Protein AF-A0AAD6GF97-F1 (afdb_monomer)

Mean predicted aligned error: 10.62 Å

Secondary structure (DSSP, 8-state):
--EEEE-TTSS-EEEE-SPPSEEEEE-SHHHHHHHSSS-EEEEE--TTT-EEEES-------TTTTTTTTTTT--------S--TTSPPPTT---PPS--

Nearest PDB structures (foldseek):
  8ajq-assembly2_C  TM=9.100E-01  e=1.125E-03  Pseudomonas aeruginosa PAO1
  1xa8-assembly1_A  TM=7.241E-01  e=1.896E-01  Paracoccus denitrificans

Structure (mmCIF, N/CA/C/O backbone):
data_AF-A0AAD6GF97-F1
#
_entry.id   AF-A0AAD6GF97-F1
#
loop_
_atom_site.group_PDB
_atom_site.id
_atom_site.type_symbol
_atom_site.label_atom_id
_atom_site.label_alt_id
_atom_site.label_comp_id
_atom_site.label_asym_id
_atom_site.label_entity_id
_atom_site.label_seq_id
_atom_site.pdbx_PDB_ins_code
_atom_site.Cartn_x
_atom_site.Cartn_y
_atom_site.Cartn_z
_atom_site.occupancy
_atom_site.B_iso_or_equiv
_atom_site.auth_seq_id
_atom_site.auth_comp_id
_atom_site.auth_asym_id
_atom_site.auth_atom_id
_atom_site.pdbx_PDB_model_num
ATOM 1 N N . MET A 1 1 ? 1.224 -4.785 18.673 1.00 76.19 1 MET A N 1
ATOM 2 C CA . MET A 1 1 ? 0.772 -3.367 18.771 1.00 76.19 1 MET A CA 1
ATOM 3 C C . MET A 1 1 ? -0.180 -3.093 17.612 1.00 76.19 1 MET A C 1
ATOM 5 O O . MET A 1 1 ? 0.068 -3.623 16.541 1.00 76.19 1 MET A O 1
ATOM 9 N N . THR A 1 2 ? -1.269 -2.332 17.782 1.00 89.62 2 THR A N 1
ATOM 10 C CA . THR A 1 2 ? -2.216 -2.095 16.669 1.00 89.62 2 THR A CA 1
ATOM 11 C C . THR A 1 2 ? -1.604 -1.180 15.611 1.00 89.62 2 THR A C 1
ATOM 13 O O . THR A 1 2 ? -1.207 -0.057 15.914 1.00 89.62 2 THR A O 1
ATOM 16 N N . LEU A 1 3 ? -1.544 -1.656 14.367 1.00 90.38 3 LEU A N 1
ATOM 17 C CA . LEU A 1 3 ? -1.157 -0.874 13.201 1.00 90.38 3 LEU A CA 1
ATOM 18 C C . LEU A 1 3 ? -2.295 0.064 12.807 1.00 90.38 3 LEU A C 1
ATOM 20 O O . LEU A 1 3 ? -3.455 -0.345 12.732 1.00 90.38 3 LEU A O 1
ATOM 24 N N . HIS A 1 4 ? -1.941 1.308 12.507 1.00 93.62 4 HIS A N 1
ATOM 25 C CA . HIS A 1 4 ? -2.837 2.329 11.981 1.00 93.62 4 HIS A CA 1
ATOM 26 C C . HIS A 1 4 ? -2.213 2.919 10.722 1.00 93.62 4 HIS A C 1
ATOM 28 O O . HIS A 1 4 ? -1.009 3.171 10.688 1.00 93.62 4 HIS A O 1
ATOM 34 N N . GLY A 1 5 ? -3.026 3.167 9.701 1.00 90.44 5 GLY A N 1
ATOM 35 C CA . GLY A 1 5 ? -2.550 3.804 8.484 1.00 90.44 5 GLY A CA 1
ATOM 36 C C . GLY A 1 5 ? -3.658 4.493 7.708 1.00 90.44 5 GLY A C 1
ATOM 37 O O . GLY A 1 5 ? -4.850 4.313 7.964 1.00 90.44 5 GLY A O 1
ATOM 38 N N . SER A 1 6 ? -3.250 5.314 6.752 1.00 89.88 6 SER A N 1
ATOM 39 C CA . SER A 1 6 ? -4.138 6.007 5.829 1.00 89.88 6 SER A CA 1
ATOM 40 C C . SER A 1 6 ? -3.423 6.272 4.512 1.00 89.88 6 SER A C 1
ATOM 42 O O . SER A 1 6 ? -2.193 6.315 4.449 1.00 89.88 6 SER A O 1
ATOM 44 N N . CYS A 1 7 ? -4.196 6.451 3.439 1.00 83.44 7 CYS A N 1
ATOM 45 C CA . CYS A 1 7 ? -3.633 7.000 2.211 1.00 83.44 7 CYS A CA 1
ATOM 46 C C . CYS A 1 7 ? -3.196 8.446 2.470 1.00 83.44 7 CYS A C 1
ATOM 48 O O . CYS A 1 7 ? -3.775 9.120 3.327 1.00 83.44 7 CYS A O 1
ATOM 50 N N . MET A 1 8 ? -2.234 8.953 1.691 1.00 75.69 8 MET A N 1
ATOM 51 C CA . MET A 1 8 ? -1.742 10.326 1.858 1.00 75.69 8 MET A CA 1
ATOM 52 C C . MET A 1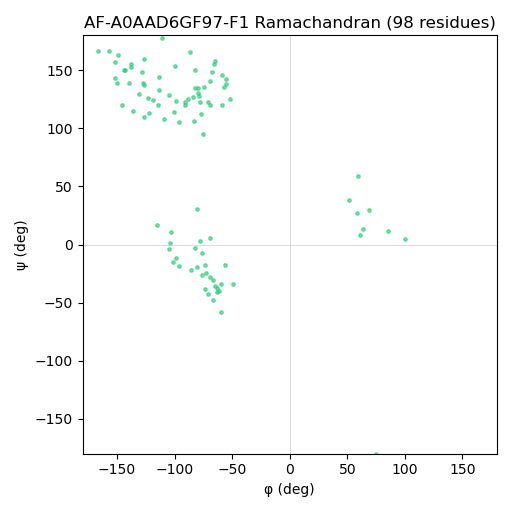 8 ? -2.889 11.338 1.933 1.00 75.69 8 MET A C 1
ATOM 54 O O . MET A 1 8 ? -2.756 12.313 2.659 1.00 75.69 8 MET A O 1
ATOM 58 N N . CYS A 1 9 ? -4.006 11.127 1.216 1.00 79.31 9 CYS A N 1
ATOM 59 C CA . CYS A 1 9 ? -5.150 12.057 1.193 1.00 79.31 9 CYS A CA 1
ATOM 60 C C . CYS A 1 9 ? -6.139 11.949 2.322 1.00 79.31 9 CYS A C 1
ATOM 62 O O . CYS A 1 9 ? -7.080 12.735 2.385 1.00 79.31 9 CYS A O 1
ATOM 64 N N . GLY A 1 10 ? -5.943 10.987 3.216 1.00 83.81 10 GLY A N 1
ATOM 65 C CA . GLY A 1 10 ? -6.851 10.747 4.323 1.00 83.81 10 GLY A CA 1
ATOM 66 C C . GLY A 1 10 ? -8.268 10.372 3.881 1.00 83.81 10 GLY A C 1
ATOM 67 O O . GLY A 1 10 ? -9.158 10.295 4.730 1.00 83.81 10 GLY A O 1
ATOM 68 N N . ALA A 1 11 ? -8.510 10.143 2.584 1.00 85.88 11 ALA A N 1
ATOM 69 C CA . ALA A 1 11 ? -9.786 9.656 2.072 1.00 85.88 11 ALA A CA 1
ATOM 70 C C . ALA A 1 11 ? -10.056 8.223 2.547 1.00 85.88 11 ALA A C 1
ATOM 72 O O . ALA A 1 11 ? -11.207 7.869 2.789 1.00 85.88 11 ALA A O 1
ATOM 73 N N . THR A 1 12 ? -8.990 7.442 2.744 1.00 88.75 12 THR A N 1
ATOM 74 C CA . THR A 1 12 ? -9.042 6.063 3.226 1.00 88.75 12 THR A CA 1
ATOM 75 C C . THR A 1 12 ? -8.145 5.885 4.447 1.00 88.75 12 THR A C 1
ATOM 77 O O . THR A 1 12 ? -7.018 6.383 4.459 1.00 88.75 12 THR A O 1
ATOM 80 N N . ALA A 1 13 ? -8.632 5.169 5.460 1.00 93.44 13 ALA A N 1
ATOM 81 C CA . ALA A 1 13 ? -7.879 4.804 6.660 1.00 93.44 13 ALA A CA 1
ATOM 82 C C . ALA A 1 13 ? -8.156 3.351 7.059 1.00 93.44 13 ALA A C 1
ATOM 84 O O . ALA A 1 13 ? -9.202 2.798 6.712 1.00 93.44 13 ALA A O 1
ATOM 85 N N . PHE A 1 14 ? -7.221 2.736 7.779 1.00 92.44 14 PHE A N 1
ATOM 86 C CA . PHE A 1 14 ? -7.300 1.338 8.182 1.00 92.44 14 PHE A CA 1
ATOM 87 C C . PHE A 1 14 ? -6.603 1.062 9.513 1.00 92.44 14 PHE A C 1
ATOM 89 O O . PHE A 1 14 ? -5.784 1.854 9.989 1.00 92.44 14 PHE A O 1
ATOM 96 N N . THR A 1 15 ? -6.926 -0.090 10.096 1.00 95.56 15 THR A N 1
ATOM 97 C CA . THR A 1 15 ? -6.268 -0.637 11.281 1.00 95.56 15 THR A CA 1
ATOM 98 C C . THR A 1 15 ? -6.034 -2.141 11.152 1.00 95.56 15 THR A C 1
ATOM 100 O O . THR A 1 15 ? -6.779 -2.840 10.464 1.00 95.56 15 THR A O 1
ATOM 103 N N . SER A 1 16 ? -5.006 -2.651 11.836 1.00 93.56 16 SER A N 1
ATOM 104 C CA . SE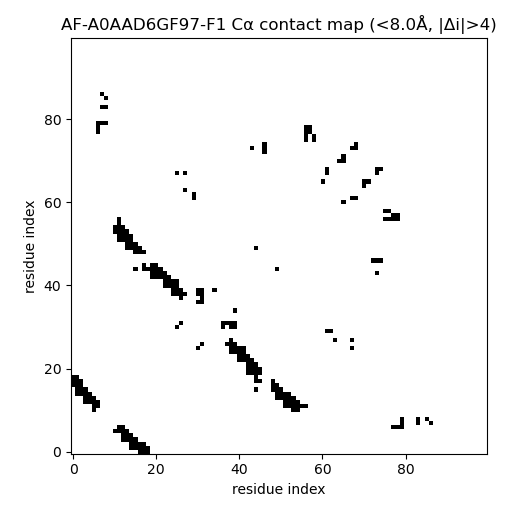R A 1 16 ? -4.828 -4.088 12.070 1.00 93.56 16 SER A CA 1
ATOM 105 C C . SER A 1 16 ? -4.199 -4.329 13.446 1.00 93.56 16 SE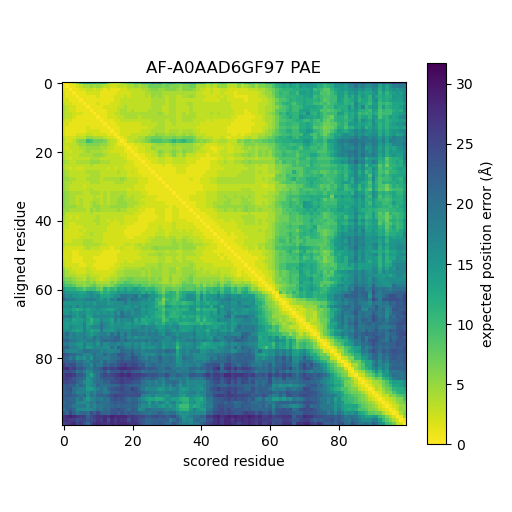R A C 1
ATOM 107 O O . SER A 1 16 ? -3.096 -3.844 13.687 1.00 93.56 16 SER A O 1
ATOM 109 N N . PRO A 1 17 ? -4.850 -5.056 14.371 1.00 92.88 17 PRO A N 1
ATOM 110 C CA . PRO A 1 17 ? -4.292 -5.359 15.691 1.00 92.88 17 PRO A CA 1
ATOM 111 C C . PRO A 1 17 ? -3.209 -6.451 15.659 1.00 92.88 17 PRO A C 1
ATOM 113 O O . PRO A 1 17 ? -2.596 -6.732 16.687 1.00 92.88 17 PRO A O 1
ATOM 116 N N . SER A 1 18 ? -3.004 -7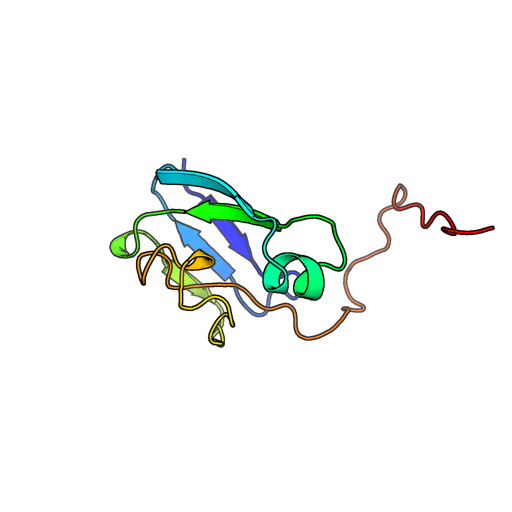.090 14.506 1.00 86.56 18 SER A N 1
ATOM 117 C CA . SER A 1 18 ? -2.081 -8.206 14.318 1.00 86.56 18 SER A CA 1
ATOM 118 C C . SER A 1 18 ? -0.640 -7.754 14.109 1.00 86.56 18 SER A C 1
ATOM 120 O O . SER A 1 18 ? -0.385 -6.748 13.444 1.00 86.56 18 SER A O 1
ATOM 122 N N . GLU A 1 19 ? 0.300 -8.589 14.538 1.00 87.69 19 GLU A N 1
ATOM 123 C CA . GLU A 1 19 ? 1.679 -8.494 14.064 1.00 87.69 19 GLU A CA 1
ATOM 124 C C . GLU A 1 19 ? 1.769 -8.859 12.565 1.00 87.69 19 GLU A C 1
ATOM 126 O O . GLU A 1 19 ? 0.973 -9.677 12.081 1.00 87.69 19 GLU A O 1
ATOM 131 N N . PRO A 1 20 ? 2.703 -8.257 11.806 1.00 87.75 20 PRO A N 1
ATOM 132 C CA . PRO A 1 20 ? 2.965 -8.636 10.422 1.00 87.75 20 PRO A CA 1
ATOM 133 C C . PRO A 1 20 ? 3.334 -10.115 10.262 1.00 87.75 20 PRO A C 1
ATOM 135 O O . PRO A 1 20 ? 4.183 -10.634 10.982 1.00 87.75 20 PRO A O 1
ATOM 138 N N . ILE A 1 21 ? 2.754 -10.772 9.258 1.00 87.00 21 ILE A N 1
ATOM 139 C CA . ILE A 1 21 ? 3.185 -12.095 8.778 1.00 87.00 21 ILE A CA 1
ATOM 140 C C . ILE A 1 21 ? 4.491 -11.956 7.986 1.00 87.00 21 ILE A C 1
ATOM 142 O O . ILE A 1 21 ? 5.367 -12.815 8.052 1.00 87.00 21 ILE A O 1
ATOM 146 N N . LEU A 1 22 ? 4.604 -10.876 7.209 1.00 83.12 22 LEU A N 1
ATOM 147 C CA . LEU A 1 22 ? 5.743 -10.597 6.346 1.00 83.12 22 LEU A CA 1
ATOM 148 C C . LEU A 1 22 ? 5.931 -9.089 6.214 1.00 83.12 22 LEU A C 1
ATOM 150 O O . LEU A 1 22 ? 4.968 -8.357 5.993 1.00 83.12 22 LEU A O 1
ATOM 154 N N . THR A 1 23 ? 7.185 -8.656 6.254 1.00 87.38 23 THR A N 1
ATOM 155 C CA . THR A 1 23 ? 7.601 -7.340 5.772 1.00 87.38 23 THR A CA 1
ATOM 156 C C . THR A 1 23 ? 8.594 -7.567 4.646 1.00 87.38 23 THR A C 1
ATOM 158 O O . THR A 1 23 ? 9.580 -8.280 4.835 1.00 87.38 23 THR A O 1
ATOM 161 N N . ALA A 1 24 ? 8.327 -7.014 3.467 1.00 83.75 24 ALA A N 1
ATOM 162 C CA . ALA A 1 24 ? 9.121 -7.285 2.274 1.00 83.75 24 ALA A CA 1
ATOM 163 C C . ALA A 1 24 ? 9.259 -6.048 1.388 1.00 83.75 24 ALA A C 1
ATOM 165 O O . ALA A 1 24 ? 8.358 -5.212 1.316 1.00 83.75 24 ALA A O 1
ATOM 166 N N . LEU A 1 25 ? 10.384 -5.973 0.677 1.00 88.62 25 LEU A N 1
ATOM 167 C CA . LEU A 1 25 ? 10.557 -5.039 -0.428 1.00 88.62 25 LEU A CA 1
ATOM 168 C C . LEU A 1 25 ? 10.129 -5.727 -1.725 1.00 88.62 25 LEU A C 1
ATOM 170 O O . LEU A 1 25 ? 10.666 -6.781 -2.066 1.00 88.62 25 LEU A O 1
ATOM 174 N N . CYS A 1 26 ? 9.165 -5.149 -2.443 1.00 80.44 26 CYS A N 1
ATOM 175 C CA . CYS A 1 26 ? 8.722 -5.686 -3.728 1.00 80.44 26 CYS A CA 1
ATOM 176 C C . CYS A 1 26 ? 9.385 -4.937 -4.883 1.00 80.44 26 CYS A C 1
ATOM 178 O O . CYS A 1 26 ? 9.240 -3.722 -5.010 1.00 80.44 26 CYS A O 1
ATOM 180 N N . HIS A 1 27 ? 10.075 -5.681 -5.745 1.00 85.31 27 HIS A N 1
ATOM 181 C CA . HIS A 1 27 ? 10.800 -5.153 -6.900 1.00 85.31 27 HIS A CA 1
ATOM 182 C C . HIS A 1 27 ? 10.076 -5.385 -8.231 1.00 85.31 27 HIS A C 1
ATOM 184 O O . HIS A 1 27 ? 10.684 -5.191 -9.283 1.00 85.31 27 HIS A O 1
ATOM 190 N N . CYS A 1 28 ? 8.813 -5.824 -8.227 1.00 78.62 28 CYS A N 1
ATOM 191 C CA . CYS A 1 28 ? 8.100 -6.066 -9.478 1.00 78.62 28 CYS A CA 1
ATOM 192 C C . CYS A 1 28 ? 7.892 -4.760 -10.264 1.00 78.62 28 CYS A C 1
ATOM 194 O O . CYS A 1 28 ? 7.919 -3.655 -9.712 1.00 78.62 28 CYS A O 1
ATOM 196 N N . VAL A 1 29 ? 7.683 -4.891 -11.575 1.00 76.75 29 VAL A N 1
ATOM 197 C CA . VAL A 1 29 ? 7.523 -3.744 -12.481 1.00 76.75 29 VAL A CA 1
ATOM 198 C C . VAL A 1 29 ? 6.337 -2.868 -12.076 1.00 76.75 29 VAL A C 1
ATOM 200 O O . VAL A 1 29 ? 6.417 -1.650 -12.212 1.00 76.75 29 VAL A O 1
ATOM 203 N N . ASP A 1 30 ? 5.268 -3.451 -11.538 1.00 77.75 30 ASP A N 1
ATOM 204 C CA . ASP A 1 30 ? 4.088 -2.697 -11.114 1.00 77.75 30 ASP A CA 1
ATOM 205 C C . ASP A 1 30 ? 4.367 -1.863 -9.857 1.00 77.75 30 ASP A C 1
ATOM 207 O O . ASP A 1 30 ? 4.055 -0.672 -9.835 1.00 77.75 30 ASP A O 1
ATOM 211 N N . CYS A 1 31 ? 5.069 -2.416 -8.862 1.00 78.69 31 CYS A N 1
ATOM 212 C CA . CYS A 1 31 ? 5.512 -1.668 -7.679 1.00 78.69 31 CYS A CA 1
ATOM 213 C C . CYS A 1 31 ? 6.496 -0.538 -8.034 1.00 78.69 31 CYS A C 1
ATOM 215 O O . CYS A 1 31 ? 6.429 0.555 -7.459 1.00 78.69 31 CYS A O 1
ATOM 217 N N . GLN A 1 32 ? 7.383 -0.766 -9.009 1.00 81.12 32 GLN A N 1
ATOM 218 C CA . GLN A 1 32 ? 8.279 0.273 -9.525 1.00 81.12 32 GLN A CA 1
ATOM 219 C C . GLN A 1 32 ? 7.507 1.374 -10.264 1.00 81.12 32 GLN A C 1
ATOM 221 O O . GLN A 1 32 ? 7.708 2.557 -9.993 1.00 81.12 32 GLN A O 1
ATOM 226 N N . LYS A 1 33 ? 6.585 1.004 -11.165 1.00 78.94 33 LYS A N 1
ATOM 227 C CA . LYS A 1 33 ? 5.734 1.953 -11.904 1.00 78.94 33 LYS A CA 1
ATOM 228 C C . LYS A 1 33 ? 4.856 2.779 -10.977 1.00 78.94 33 LYS A C 1
ATOM 230 O O . LYS A 1 33 ? 4.703 3.973 -11.208 1.00 78.94 33 LYS A O 1
ATOM 235 N N . TRP A 1 34 ? 4.299 2.160 -9.939 1.00 75.25 34 TRP A N 1
ATOM 236 C CA . TRP A 1 34 ? 3.487 2.852 -8.948 1.00 75.25 34 TRP A CA 1
ATOM 237 C C . TRP A 1 34 ? 4.307 3.940 -8.264 1.00 75.25 34 TRP A C 1
ATOM 239 O O . TRP A 1 34 ? 3.937 5.113 -8.268 1.00 75.25 34 TRP A O 1
ATOM 249 N N . THR A 1 35 ? 5.415 3.557 -7.640 1.00 82.06 35 THR A N 1
ATOM 250 C CA . THR A 1 35 ? 6.165 4.468 -6.768 1.00 82.06 35 THR A CA 1
ATOM 251 C C . THR A 1 35 ? 7.083 5.420 -7.526 1.00 82.06 35 THR A C 1
ATOM 253 O O . THR A 1 35 ? 7.523 6.417 -6.955 1.00 82.06 35 THR A O 1
ATOM 256 N N . GLY A 1 36 ? 7.429 5.103 -8.777 1.00 82.56 36 GLY A N 1
ATOM 257 C CA . GLY A 1 36 ? 8.564 5.711 -9.471 1.00 82.56 36 GLY A CA 1
ATOM 258 C C . GLY A 1 36 ? 9.915 5.395 -8.808 1.00 82.56 36 GLY A C 1
ATOM 259 O O . GLY A 1 36 ? 10.910 6.054 -9.107 1.00 82.56 36 GLY A O 1
ATOM 260 N N . SER A 1 37 ? 9.949 4.425 -7.886 1.00 88.12 37 SER A N 1
ATOM 261 C CA . SER A 1 37 ? 11.120 4.004 -7.112 1.00 88.12 37 SER A CA 1
ATOM 262 C C . SER A 1 37 ? 11.590 2.607 -7.535 1.00 88.12 37 SER A C 1
ATOM 264 O O . SER A 1 37 ? 10.990 1.956 -8.385 1.00 88.12 37 SER A O 1
ATOM 266 N N . ALA A 1 38 ? 12.677 2.127 -6.927 1.00 88.00 38 ALA A N 1
ATOM 267 C CA . ALA A 1 38 ? 13.212 0.787 -7.166 1.00 88.00 38 ALA A CA 1
ATOM 268 C C . ALA A 1 38 ? 12.370 -0.340 -6.529 1.00 88.00 38 ALA A C 1
ATOM 270 O O . ALA A 1 38 ? 12.546 -1.505 -6.892 1.00 88.00 38 ALA A O 1
ATOM 271 N N . PHE A 1 39 ? 11.507 -0.012 -5.559 1.00 84.38 39 PHE A N 1
ATOM 272 C CA . PHE A 1 39 ? 10.642 -0.958 -4.848 1.00 84.38 39 PHE A CA 1
ATOM 273 C C . PHE A 1 39 ? 9.538 -0.256 -4.042 1.00 84.38 39 PHE A C 1
ATOM 275 O O . PHE A 1 39 ? 9.633 0.940 -3.752 1.00 84.38 39 PHE A O 1
ATOM 282 N N . THR A 1 40 ? 8.540 -1.026 -3.598 1.00 83.19 40 THR A N 1
ATOM 283 C CA . THR A 1 40 ? 7.655 -0.668 -2.471 1.00 83.19 40 THR A CA 1
ATOM 284 C C . THR A 1 40 ? 8.100 -1.375 -1.188 1.00 83.19 40 THR A C 1
ATOM 286 O O . THR A 1 40 ? 8.709 -2.442 -1.247 1.00 83.19 40 THR A O 1
ATOM 289 N N . SER A 1 41 ? 7.794 -0.792 -0.025 1.00 88.56 41 SER A N 1
ATOM 290 C CA . SER A 1 41 ? 7.914 -1.464 1.276 1.00 88.56 41 SER A CA 1
ATOM 291 C C . SER A 1 41 ? 6.530 -1.928 1.716 1.00 88.56 41 SER A C 1
ATOM 293 O O . SER A 1 41 ? 5.649 -1.100 1.949 1.00 88.56 41 SER A O 1
ATOM 295 N N . ASN A 1 42 ? 6.339 -3.242 1.792 1.00 85.25 42 ASN A N 1
ATOM 296 C CA . ASN A 1 42 ? 5.042 -3.866 2.015 1.00 85.25 42 ASN A CA 1
ATOM 297 C C . ASN A 1 42 ? 5.011 -4.576 3.370 1.00 85.25 42 ASN A C 1
ATOM 299 O O . ASN A 1 42 ? 5.991 -5.195 3.788 1.00 85.25 42 ASN A O 1
ATOM 303 N N . VAL A 1 43 ? 3.849 -4.531 4.018 1.00 86.94 43 VAL A N 1
ATOM 304 C CA . VAL A 1 43 ? 3.545 -5.259 5.252 1.00 86.94 43 VAL A CA 1
ATOM 305 C C . VAL A 1 43 ? 2.319 -6.124 4.994 1.00 86.94 43 VAL A C 1
ATOM 307 O O . VAL A 1 43 ? 1.282 -5.622 4.566 1.00 86.94 43 VAL A O 1
ATOM 310 N N . VAL A 1 44 ? 2.432 -7.420 5.263 1.00 85.00 44 VAL A N 1
ATOM 311 C CA . VAL A 1 44 ? 1.352 -8.396 5.111 1.00 85.00 44 VAL A CA 1
ATOM 312 C C . VAL A 1 44 ? 0.820 -8.754 6.490 1.00 85.00 44 VAL A C 1
ATOM 314 O O . VAL A 1 44 ? 1.586 -9.122 7.377 1.00 85.00 44 VAL A O 1
ATOM 317 N N . VAL A 1 45 ? -0.496 -8.675 6.662 1.00 86.62 45 VAL A N 1
ATOM 318 C CA . VAL A 1 45 ? -1.216 -9.039 7.891 1.00 86.62 45 VAL A CA 1
ATOM 319 C C . VAL A 1 45 ? -2.330 -10.039 7.569 1.00 86.62 45 VAL A C 1
ATOM 321 O O . VAL A 1 45 ? -2.753 -10.105 6.412 1.00 86.62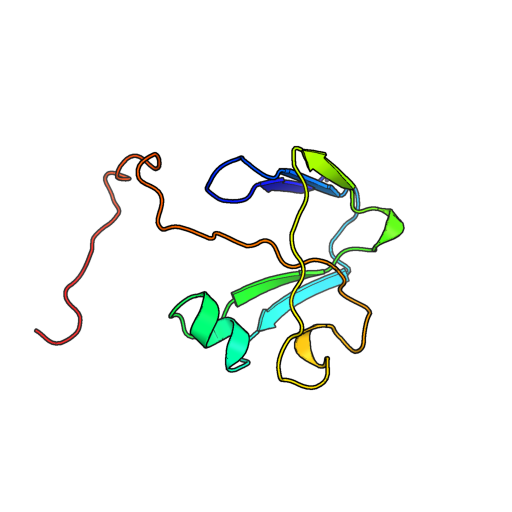 45 VAL A O 1
ATOM 324 N N . PRO A 1 46 ? -2.833 -10.808 8.552 1.00 88.19 46 PRO A N 1
ATOM 325 C CA . PRO A 1 46 ? -4.007 -11.648 8.350 1.00 88.19 46 PRO A CA 1
ATOM 326 C C . PRO A 1 46 ? -5.210 -10.838 7.845 1.00 88.19 46 PRO A C 1
ATOM 328 O O . PRO A 1 46 ? -5.481 -9.716 8.284 1.00 88.19 46 PRO A O 1
ATOM 331 N N . ARG A 1 47 ? -5.946 -11.402 6.884 1.00 86.19 47 ARG A N 1
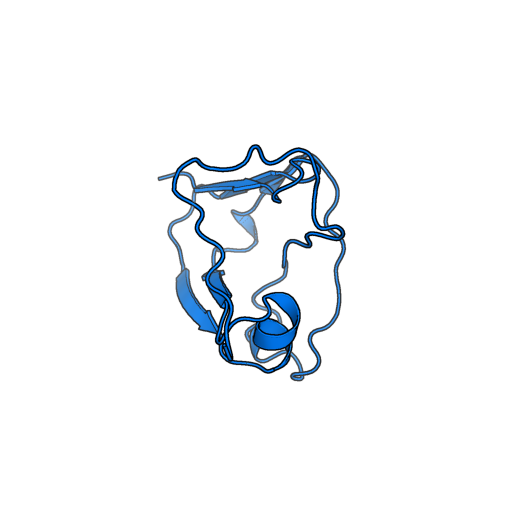ATOM 332 C CA . ARG A 1 47 ? -7.038 -10.690 6.207 1.00 86.19 47 ARG A CA 1
ATOM 333 C C . ARG A 1 47 ? -8.202 -10.349 7.139 1.00 86.19 47 ARG A C 1
ATOM 335 O O . ARG A 1 47 ? -8.835 -9.304 6.976 1.00 86.19 47 ARG A O 1
ATOM 342 N N . ASP A 1 48 ? -8.481 -11.240 8.077 1.00 90.44 48 ASP A N 1
ATOM 343 C CA . ASP A 1 48 ? -9.545 -11.169 9.078 1.00 90.44 48 ASP A CA 1
ATOM 344 C C . ASP A 1 48 ? -9.260 -10.146 10.187 1.00 90.44 48 ASP A C 1
ATOM 346 O O . ASP A 1 48 ? -10.191 -9.606 10.790 1.00 90.44 48 ASP A O 1
ATOM 350 N N . THR A 1 49 ? -7.988 -9.823 10.428 1.00 89.62 49 THR A N 1
ATOM 351 C CA . THR A 1 49 ? -7.595 -8.802 11.407 1.00 89.62 49 THR A CA 1
ATOM 352 C C . THR A 1 49 ? -7.605 -7.393 10.819 1.00 89.62 49 THR A C 1
ATOM 354 O O . THR A 1 49 ? -7.726 -6.414 11.557 1.00 89.62 49 THR A O 1
ATOM 357 N N . PHE A 1 50 ? -7.517 -7.272 9.496 1.00 92.00 50 PHE A N 1
ATOM 358 C CA . PHE A 1 50 ? -7.471 -5.992 8.808 1.00 92.00 50 PHE A CA 1
ATOM 359 C C . PHE A 1 50 ? -8.853 -5.347 8.649 1.00 92.00 50 PHE A C 1
ATOM 361 O O . PHE A 1 50 ? -9.794 -5.954 8.128 1.00 92.00 50 PHE A O 1
ATOM 368 N N . LYS A 1 51 ? -8.965 -4.064 9.012 1.00 93.88 51 LYS A N 1
ATOM 369 C CA . LYS A 1 51 ? -10.201 -3.285 8.877 1.00 93.88 51 LYS A CA 1
ATOM 370 C C . LYS A 1 51 ? -9.952 -1.942 8.211 1.00 93.88 51 LYS A C 1
ATOM 372 O O . LYS A 1 51 ? -9.121 -1.163 8.665 1.00 93.88 51 LYS A O 1
ATOM 377 N N . VAL A 1 52 ? -10.747 -1.629 7.191 1.00 94.38 52 VAL A N 1
ATOM 378 C CA . VAL A 1 52 ? -10.875 -0.260 6.676 1.00 94.38 52 VAL A CA 1
ATOM 379 C C . VAL A 1 52 ? -11.782 0.516 7.630 1.00 94.38 52 VAL A C 1
ATOM 381 O O . VAL A 1 52 ? -12.911 0.106 7.884 1.00 94.38 52 VAL A O 1
ATOM 384 N N . THR A 1 53 ? -11.285 1.617 8.184 1.00 96.31 53 THR A N 1
ATOM 385 C CA . THR A 1 53 ? -12.001 2.451 9.164 1.00 96.31 53 THR A CA 1
ATOM 386 C C . THR A 1 53 ? -12.593 3.719 8.556 1.00 96.31 53 THR A C 1
ATOM 388 O O . THR A 1 53 ? -13.450 4.349 9.172 1.00 96.31 53 THR A O 1
ATOM 391 N N . LYS A 1 54 ? -12.163 4.099 7.347 1.00 95.25 54 LYS A N 1
ATOM 392 C CA . LYS A 1 54 ? -12.695 5.234 6.583 1.00 95.25 54 LYS A CA 1
ATOM 393 C C . LYS A 1 54 ? -12.514 4.987 5.088 1.00 95.25 54 LYS A C 1
ATOM 395 O O . LYS A 1 54 ? -11.462 4.494 4.692 1.00 95.25 54 LYS A O 1
ATOM 400 N N . GLY A 1 55 ? -13.485 5.420 4.284 1.00 92.75 55 GLY A N 1
ATOM 401 C CA . GLY A 1 55 ? -13.422 5.373 2.822 1.00 92.75 55 GLY A CA 1
ATOM 402 C C . GLY A 1 55 ? -13.626 3.975 2.239 1.00 92.75 55 GLY A C 1
ATOM 403 O O . GLY A 1 55 ? -13.816 3.003 2.966 1.00 92.75 55 GLY A O 1
ATOM 404 N N . THR A 1 56 ? -13.573 3.891 0.911 1.00 88.25 56 THR A N 1
ATOM 405 C CA . THR A 1 56 ? -13.690 2.635 0.161 1.00 88.25 56 THR A CA 1
ATOM 406 C C . THR A 1 56 ? -12.485 2.517 -0.770 1.00 88.25 56 THR A C 1
ATOM 408 O O . THR A 1 56 ? -12.399 3.291 -1.730 1.00 88.25 56 THR A O 1
ATOM 411 N N . PRO A 1 57 ? -11.545 1.590 -0.504 1.00 82.75 57 PRO A N 1
ATOM 412 C CA . PRO A 1 57 ? -10.447 1.315 -1.416 1.00 82.75 57 PRO A CA 1
ATOM 413 C C . PRO A 1 57 ? -10.983 0.886 -2.780 1.00 82.75 57 PRO A C 1
ATOM 415 O O . PRO A 1 57 ? -12.011 0.214 -2.882 1.00 82.75 57 PRO A O 1
ATOM 418 N N . LYS A 1 58 ? -10.268 1.270 -3.833 1.00 76.94 58 LYS A N 1
ATOM 419 C CA . LYS A 1 58 ? -10.423 0.631 -5.141 1.00 76.94 58 LYS A CA 1
ATOM 420 C C . LYS A 1 58 ? -9.509 -0.585 -5.195 1.00 76.94 58 LYS A C 1
ATOM 422 O O . LYS A 1 58 ? -8.638 -0.713 -4.348 1.00 76.94 58 LYS A O 1
ATOM 427 N N . PHE A 1 59 ? -9.719 -1.449 -6.173 1.00 70.19 59 PHE A N 1
ATOM 428 C CA . PHE A 1 59 ? -8.885 -2.617 -6.426 1.00 70.19 59 PHE A CA 1
ATOM 429 C C . PHE A 1 59 ? -8.485 -2.591 -7.899 1.00 70.19 59 PHE A C 1
ATOM 431 O O . PHE A 1 59 ? -9.231 -2.072 -8.735 1.00 70.19 59 PHE A O 1
ATOM 438 N N . PHE A 1 60 ? -7.305 -3.109 -8.198 1.00 64.44 60 PHE A N 1
ATOM 439 C CA . PHE A 1 60 ? -6.798 -3.321 -9.547 1.00 64.44 60 PHE A CA 1
ATOM 440 C C . PHE A 1 60 ? -6.006 -4.621 -9.537 1.00 64.44 60 PHE A C 1
ATOM 442 O O . PHE A 1 60 ? -5.440 -4.992 -8.508 1.00 64.44 60 PHE A O 1
ATOM 449 N N . ASP A 1 61 ? -5.985 -5.297 -10.675 1.00 60.34 61 ASP A N 1
ATOM 450 C CA . ASP A 1 61 ? -5.193 -6.505 -10.827 1.00 60.34 61 ASP A CA 1
ATOM 451 C C . ASP A 1 61 ? -3.743 -6.128 -11.137 1.00 60.34 61 ASP A C 1
ATOM 453 O O . ASP A 1 61 ? -3.471 -5.262 -11.976 1.00 60.34 61 ASP A O 1
ATOM 457 N N . ILE A 1 62 ? -2.812 -6.792 -10.456 1.00 59.00 62 ILE A N 1
ATOM 458 C CA . ILE A 1 62 ? -1.378 -6.676 -10.718 1.00 59.00 62 ILE A CA 1
ATOM 459 C C . ILE A 1 62 ? -1.061 -7.553 -11.932 1.00 59.00 62 ILE A C 1
ATOM 461 O O . ILE A 1 62 ? -1.515 -8.697 -12.029 1.00 59.00 62 ILE A O 1
ATOM 465 N N . ALA A 1 63 ? -0.280 -7.031 -12.876 1.00 56.53 63 ALA A N 1
ATOM 466 C CA . ALA A 1 63 ? 0.031 -7.688 -14.143 1.00 56.53 63 ALA A CA 1
ATOM 467 C C . ALA A 1 63 ? 1.153 -8.738 -14.003 1.00 56.53 63 ALA A C 1
ATOM 469 O O . ALA A 1 63 ? 1.914 -8.977 -14.941 1.00 56.53 63 ALA A O 1
ATOM 470 N N . ASP A 1 64 ? 1.264 -9.369 -12.833 1.00 56.81 64 ASP A N 1
ATOM 471 C CA . ASP A 1 64 ? 2.279 -10.368 -12.497 1.00 56.81 64 ASP A CA 1
ATOM 472 C C . ASP A 1 64 ? 1.695 -11.765 -12.228 1.00 56.81 64 ASP A C 1
ATOM 474 O O . ASP A 1 64 ? 2.358 -12.622 -11.645 1.00 56.81 64 ASP A O 1
ATOM 478 N N . ASN A 1 65 ? 0.450 -12.001 -12.658 1.00 53.69 65 ASN A N 1
ATOM 479 C CA . ASN A 1 65 ? -0.318 -13.224 -12.394 1.00 53.69 65 ASN A CA 1
ATOM 480 C C . ASN A 1 65 ? -0.514 -13.529 -10.895 1.00 53.69 65 ASN A C 1
ATOM 482 O O . ASN A 1 65 ? -0.699 -14.686 -10.512 1.00 53.69 65 ASN A O 1
ATOM 486 N N . GLY A 1 66 ? -0.504 -12.502 -10.043 1.00 51.72 66 GLY A N 1
ATOM 487 C CA . GLY A 1 66 ? -0.809 -12.621 -8.621 1.00 51.72 66 GLY A CA 1
ATOM 488 C C . GLY A 1 66 ? 0.383 -13.013 -7.751 1.00 51.72 66 GLY A C 1
ATOM 489 O O . GLY A 1 66 ? 0.180 -13.331 -6.580 1.00 51.72 66 GLY A O 1
ATOM 490 N N . GLU A 1 67 ? 1.614 -12.987 -8.266 1.00 56.22 67 GLU A N 1
ATOM 491 C CA . GLU A 1 67 ? 2.820 -13.257 -7.471 1.00 56.22 67 GLU A CA 1
ATOM 492 C C . GLU A 1 67 ? 3.016 -12.203 -6.363 1.00 56.22 67 GLU A C 1
ATOM 494 O O . GLU A 1 67 ? 3.263 -12.564 -5.211 1.00 56.22 67 GLU A O 1
ATOM 499 N N . ALA A 1 68 ? 2.779 -10.919 -6.641 1.00 52.91 68 ALA A N 1
ATOM 500 C CA . ALA A 1 68 ? 2.795 -9.839 -5.651 1.00 52.91 68 ALA A CA 1
ATOM 501 C C . ALA A 1 68 ? 1.623 -9.926 -4.664 1.00 52.91 68 ALA A C 1
ATOM 503 O O . ALA A 1 68 ? 1.770 -9.551 -3.502 1.00 52.91 68 ALA A O 1
ATOM 504 N N . SER A 1 69 ? 0.492 -10.508 -5.082 1.00 54.03 69 SER A N 1
ATOM 505 C CA . SER A 1 69 ? -0.624 -10.860 -4.189 1.00 54.03 69 SER A CA 1
ATOM 506 C C . SER A 1 69 ? -0.357 -12.153 -3.387 1.00 54.03 69 SER A C 1
ATOM 508 O O . SER A 1 69 ? -1.216 -12.630 -2.638 1.00 54.03 69 SER A O 1
ATOM 510 N N . LEU A 1 70 ? 0.831 -12.763 -3.518 1.00 54.06 70 LEU A N 1
ATOM 511 C CA . LEU A 1 70 ? 1.167 -14.069 -2.937 1.00 54.06 70 LEU A CA 1
ATOM 512 C C . LEU A 1 70 ? 0.124 -15.148 -3.277 1.00 54.06 70 LEU A C 1
ATOM 514 O O . LEU A 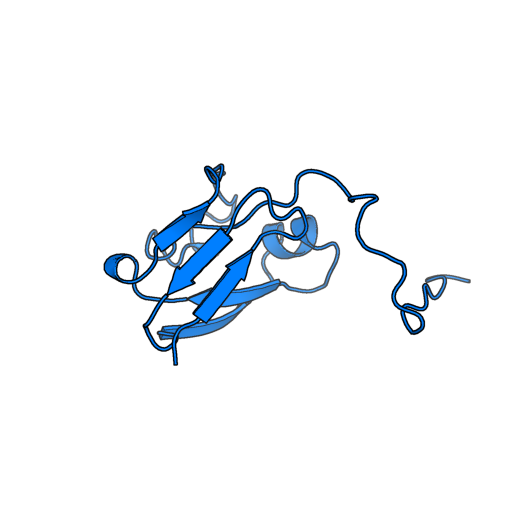1 70 ? -0.208 -15.996 -2.443 1.00 54.06 70 LEU A O 1
ATOM 518 N N . ARG A 1 71 ? -0.389 -15.111 -4.512 1.00 58.53 71 ARG A N 1
ATOM 519 C CA . ARG A 1 71 ? -1.446 -15.984 -5.035 1.00 58.53 71 ARG A CA 1
ATOM 520 C C . ARG A 1 71 ? -2.740 -15.856 -4.223 1.00 58.53 71 ARG A C 1
ATOM 522 O O . ARG A 1 71 ? -3.233 -16.845 -3.683 1.00 58.53 71 ARG A O 1
ATOM 529 N N . ASN A 1 72 ? -3.282 -14.635 -4.161 1.00 52.47 72 ASN A N 1
ATOM 530 C CA . ASN A 1 72 ? -4.535 -14.271 -3.477 1.00 52.47 72 ASN A CA 1
ATOM 531 C C . ASN A 1 72 ? -4.477 -14.352 -1.945 1.00 52.47 72 ASN A C 1
ATOM 533 O O . ASN A 1 72 ? -5.476 -14.636 -1.287 1.00 52.47 72 ASN A O 1
ATOM 537 N N . LYS A 1 73 ? -3.298 -14.138 -1.358 1.00 49.72 73 LYS A N 1
ATOM 538 C CA . LYS A 1 73 ? -3.140 -14.018 0.101 1.00 49.72 73 LYS A CA 1
ATOM 539 C C . LYS A 1 73 ? -3.071 -12.564 0.562 1.00 49.72 73 LYS A C 1
ATOM 541 O O . LYS A 1 73 ? -3.152 -12.308 1.761 1.00 49.72 73 LYS A O 1
ATOM 546 N N . VAL A 1 74 ? -2.924 -11.626 -0.373 1.00 50.94 74 VAL A N 1
ATOM 547 C CA . VAL A 1 74 ? -2.917 -10.183 -0.126 1.00 50.94 74 VAL A CA 1
ATOM 548 C C . VAL A 1 74 ? -4.033 -9.548 -0.953 1.00 50.94 74 VAL A C 1
ATOM 550 O O . VAL A 1 74 ? -3.973 -9.553 -2.179 1.00 50.94 74 VAL A O 1
ATOM 553 N N . ASP A 1 75 ? -5.047 -9.017 -0.266 1.00 49.91 75 ASP A N 1
ATOM 554 C CA . ASP A 1 75 ? -6.283 -8.510 -0.884 1.00 49.91 75 ASP A CA 1
ATOM 555 C C . ASP A 1 75 ? -6.291 -6.993 -1.138 1.00 49.91 75 ASP A C 1
ATOM 557 O O . ASP A 1 75 ? -7.164 -6.517 -1.855 1.00 49.91 75 ASP A O 1
ATOM 561 N N . ILE A 1 76 ? -5.430 -6.190 -0.494 1.00 46.56 76 ILE A N 1
ATOM 562 C CA . ILE A 1 76 ? -5.638 -4.730 -0.412 1.00 46.56 76 ILE A CA 1
ATOM 563 C C . ILE A 1 76 ? -4.343 -3.960 -0.660 1.00 46.56 76 ILE A C 1
ATOM 565 O O . ILE A 1 76 ? -3.433 -3.972 0.165 1.00 46.56 76 ILE A O 1
ATOM 569 N N . GLU A 1 77 ? -4.327 -3.200 -1.753 1.00 52.97 77 GLU A N 1
ATOM 570 C CA . GLU A 1 77 ? -3.319 -2.183 -2.044 1.00 52.97 77 GLU A CA 1
ATOM 571 C C . GLU A 1 77 ? -3.973 -0.785 -2.026 1.00 52.97 77 GLU A C 1
ATOM 573 O O . GLU A 1 77 ? -5.060 -0.578 -2.564 1.00 52.97 77 GLU A O 1
ATOM 578 N N . PHE A 1 78 ? -3.360 0.189 -1.343 1.00 48.06 78 PHE A N 1
ATOM 579 C CA . PHE A 1 78 ? -3.962 1.509 -1.098 1.00 48.06 78 PHE A CA 1
ATOM 580 C C . PHE A 1 78 ? -3.528 2.571 -2.107 1.00 48.06 78 PHE A C 1
ATOM 582 O O . PHE A 1 78 ? -2.448 3.134 -1.976 1.00 48.06 78 PHE A O 1
ATOM 589 N N . PHE A 1 79 ? -4.403 2.949 -3.038 1.00 50.41 79 PHE A N 1
ATOM 590 C CA . PHE A 1 79 ? -4.107 3.976 -4.049 1.00 50.41 79 PHE A CA 1
ATOM 591 C C . PHE A 1 79 ? -3.980 5.394 -3.490 1.00 50.41 79 PHE A C 1
ATOM 593 O O . PHE A 1 79 ? -4.811 5.859 -2.705 1.00 50.41 79 PHE A O 1
ATOM 600 N N . VAL A 1 80 ? -3.012 6.135 -4.034 1.00 36.84 80 VAL A N 1
ATOM 601 C CA . VAL A 1 80 ? -3.027 7.601 -4.082 1.00 36.84 80 VAL A CA 1
ATOM 602 C C . VAL A 1 80 ? -3.262 7.980 -5.542 1.00 36.84 80 VAL A C 1
ATOM 604 O O . VAL A 1 80 ? -2.401 7.757 -6.384 1.00 36.84 80 VAL A O 1
ATOM 607 N N . LYS A 1 81 ? -4.461 8.479 -5.860 1.00 35.41 81 LYS A N 1
ATOM 608 C CA . LYS A 1 81 ? -4.863 8.789 -7.243 1.00 35.41 81 LYS A CA 1
ATOM 609 C C . LYS A 1 81 ? -4.227 10.081 -7.773 1.00 35.41 81 LYS A C 1
ATOM 611 O O . LYS A 1 81 ? -4.032 10.205 -8.973 1.00 35.41 81 LYS A O 1
ATOM 616 N N . ASP A 1 82 ? -3.871 11.011 -6.890 1.00 30.72 82 ASP A N 1
ATOM 617 C CA . ASP A 1 82 ? -3.452 12.361 -7.264 1.00 30.72 82 ASP A CA 1
ATOM 618 C C . ASP A 1 82 ? -2.265 12.805 -6.397 1.00 30.72 82 ASP A C 1
ATOM 620 O O . ASP A 1 82 ? -2.269 12.554 -5.192 1.00 30.72 82 ASP A O 1
ATOM 624 N N . ARG A 1 83 ? -1.251 13.473 -6.977 1.00 35.16 83 ARG A N 1
ATOM 625 C CA . ARG A 1 83 ? -0.217 14.181 -6.199 1.00 35.16 83 ARG A CA 1
ATOM 626 C C . ARG A 1 83 ? -0.893 15.382 -5.556 1.00 35.16 83 ARG A C 1
ATOM 628 O O . ARG A 1 83 ? -1.479 16.222 -6.229 1.00 35.16 83 ARG A O 1
ATOM 635 N N . VAL A 1 84 ? -0.860 15.423 -4.243 1.00 35.78 84 VAL A N 1
ATOM 636 C CA . VAL A 1 84 ? -1.932 16.032 -3.479 1.00 35.78 84 VAL A CA 1
ATOM 637 C C . VAL A 1 84 ? -1.415 17.257 -2.750 1.00 35.78 84 VAL A C 1
ATOM 639 O O . VAL A 1 84 ? -0.494 17.182 -1.941 1.00 35.78 84 VAL A O 1
ATOM 642 N N . SER A 1 85 ? -2.027 18.391 -3.070 1.00 35.50 85 SER A N 1
ATOM 643 C CA . SER A 1 85 ? -1.656 19.748 -2.664 1.00 35.50 85 SER A CA 1
ATOM 644 C C . SER A 1 85 ? -1.857 20.074 -1.177 1.00 35.50 85 SER A C 1
ATOM 646 O O . SER A 1 85 ? -1.693 21.228 -0.799 1.00 35.50 85 SER A O 1
ATOM 648 N N . TYR A 1 86 ? -2.231 19.109 -0.329 1.00 36.47 86 TYR A N 1
ATOM 649 C CA . TYR A 1 86 ? -2.453 19.332 1.110 1.00 36.47 86 TYR A CA 1
ATOM 650 C C . TYR A 1 86 ? -1.322 18.779 1.998 1.00 36.47 86 TYR A C 1
ATOM 652 O O . TYR A 1 86 ? -1.374 18.956 3.214 1.00 36.47 86 TYR A O 1
ATOM 660 N N . LEU A 1 87 ? -0.309 18.102 1.441 1.00 38.34 87 LEU A N 1
ATOM 661 C CA . LEU A 1 87 ? 0.918 17.856 2.197 1.00 38.34 87 LEU A CA 1
ATOM 662 C C . LEU A 1 87 ? 1.719 19.152 2.204 1.00 38.34 87 LEU A C 1
ATOM 664 O O . LEU A 1 87 ? 2.194 19.597 1.159 1.00 38.34 87 LEU A O 1
ATOM 668 N N . ALA A 1 88 ? 1.835 19.764 3.382 1.00 39.19 88 ALA A N 1
ATOM 669 C CA . ALA A 1 88 ? 2.759 20.868 3.575 1.00 39.19 88 ALA A CA 1
ATOM 670 C C . ALA A 1 88 ? 4.167 20.407 3.175 1.00 39.19 88 ALA A C 1
ATOM 672 O O . ALA A 1 88 ? 4.542 19.253 3.415 1.00 39.19 88 ALA A O 1
ATOM 673 N N . ALA A 1 89 ? 4.931 21.303 2.548 1.00 48.47 89 ALA A N 1
ATOM 674 C CA . ALA A 1 89 ? 6.349 21.068 2.340 1.00 48.47 89 ALA A CA 1
ATOM 675 C C . ALA A 1 89 ? 6.967 20.701 3.694 1.00 48.47 89 ALA A C 1
ATOM 677 O O . ALA A 1 89 ? 6.779 21.406 4.682 1.00 48.47 89 ALA A O 1
ATOM 678 N N . VAL A 1 90 ? 7.644 19.559 3.755 1.00 53.78 90 VAL A N 1
ATOM 679 C CA . VAL A 1 90 ? 8.454 19.223 4.920 1.00 53.78 90 VAL A CA 1
ATOM 680 C C . VAL A 1 90 ? 9.741 20.022 4.761 1.00 53.78 90 VAL A C 1
ATOM 682 O O . VAL A 1 90 ? 10.363 19.924 3.707 1.00 53.78 90 VAL A O 1
ATOM 685 N N . ASP A 1 91 ? 10.151 20.789 5.772 1.00 51.41 91 ASP A N 1
ATOM 686 C CA . ASP A 1 91 ? 11.295 21.720 5.680 1.00 51.41 91 ASP A CA 1
ATOM 687 C C . ASP A 1 91 ? 12.619 21.056 5.248 1.00 51.41 91 ASP A C 1
ATOM 689 O O . ASP A 1 91 ? 13.540 21.721 4.783 1.00 51.41 91 ASP A O 1
ATOM 693 N N . VAL A 1 92 ? 12.713 19.727 5.359 1.00 49.59 92 VAL A N 1
ATOM 694 C CA . VAL A 1 92 ? 13.877 18.920 4.954 1.00 49.59 92 VAL A CA 1
ATOM 695 C C . VAL A 1 92 ? 13.684 18.151 3.640 1.00 49.59 92 VAL A C 1
ATOM 697 O O . VAL A 1 92 ? 14.575 17.415 3.216 1.00 49.59 92 VAL A O 1
ATOM 700 N N . ALA A 1 93 ? 12.531 18.280 2.980 1.00 50.47 93 ALA A N 1
ATOM 701 C CA . ALA A 1 93 ? 12.279 17.638 1.696 1.00 50.47 93 ALA A CA 1
ATOM 702 C C . ALA A 1 93 ? 13.032 18.382 0.585 1.00 50.47 93 ALA A C 1
ATOM 704 O O . ALA A 1 93 ? 12.550 19.361 0.018 1.00 50.47 93 ALA A O 1
ATOM 705 N N . LYS A 1 94 ? 14.231 17.898 0.258 1.00 50.59 94 LYS A N 1
ATOM 706 C CA . LYS A 1 94 ? 15.044 18.421 -0.840 1.00 50.59 94 LYS A CA 1
ATOM 707 C C . LYS A 1 94 ? 14.735 17.660 -2.129 1.00 50.59 94 LYS A C 1
ATOM 709 O O . LYS A 1 94 ? 14.926 16.448 -2.201 1.00 50.59 94 LYS A O 1
ATOM 714 N N . GLN A 1 95 ? 14.267 18.364 -3.159 1.00 50.22 95 GLN A N 1
ATOM 715 C CA . GLN A 1 95 ? 14.298 17.833 -4.520 1.00 50.22 95 GLN A CA 1
ATOM 716 C C . GLN A 1 95 ? 15.692 18.093 -5.090 1.00 50.22 95 GLN A C 1
ATOM 718 O O . GLN A 1 95 ? 16.035 19.230 -5.398 1.00 50.22 95 GLN A O 1
ATOM 723 N N . GLU A 1 96 ? 16.502 17.046 -5.199 1.00 53.38 96 GLU A N 1
ATOM 724 C CA . GLU A 1 96 ? 17.760 17.109 -5.941 1.00 53.38 96 GLU A CA 1
ATOM 725 C C . GLU A 1 96 ? 17.449 16.874 -7.426 1.00 53.38 96 GLU A C 1
ATOM 727 O O . GLU A 1 96 ? 16.807 15.865 -7.752 1.00 53.38 96 GLU A O 1
ATOM 732 N N . PRO A 1 97 ? 17.872 17.759 -8.343 1.00 42.53 97 PRO A N 1
ATOM 733 C CA . PRO A 1 97 ? 17.795 17.475 -9.766 1.00 42.53 97 PRO A CA 1
ATOM 734 C C . PRO A 1 97 ? 18.606 16.210 -10.050 1.00 42.53 97 PRO A C 1
ATOM 736 O O . PRO A 1 97 ? 19.809 16.146 -9.794 1.00 42.53 97 PRO A O 1
ATOM 739 N N . ARG A 1 98 ? 17.952 15.174 -10.573 1.00 44.34 98 ARG A N 1
ATOM 740 C CA . ARG A 1 98 ? 18.658 14.014 -11.110 1.00 44.34 98 ARG A CA 1
ATOM 741 C C . ARG A 1 98 ? 18.947 14.319 -12.577 1.00 44.34 98 ARG A C 1
ATOM 743 O O . ARG A 1 98 ? 18.004 14.603 -13.303 1.00 44.34 98 ARG A O 1
ATOM 750 N N . PHE A 1 99 ? 20.225 14.221 -12.953 1.00 45.97 99 PHE A N 1
ATOM 751 C CA . PHE A 1 99 ? 20.8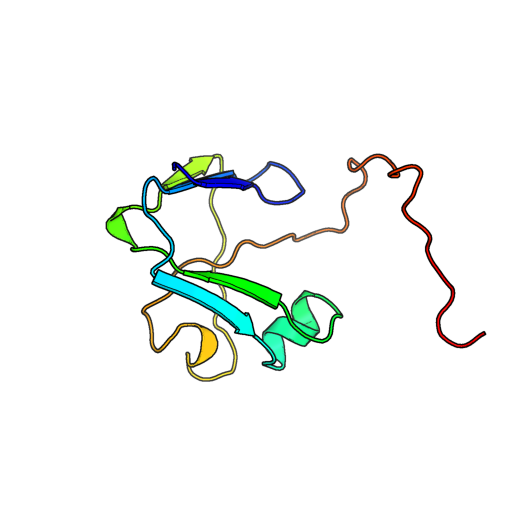33 14.418 -14.287 1.00 45.97 99 PHE A CA 1
ATOM 752 C C . PHE A 1 99 ? 21.532 15.751 -14.589 1.00 45.97 99 PHE A C 1
ATOM 754 O O . PHE A 1 99 ? 22.085 15.866 -15.680 1.00 45.97 99 PHE A O 1
ATOM 761 N N . GLY A 1 100 ? 21.652 16.660 -13.616 1.00 47.62 100 GLY A N 1
ATOM 762 C CA . GLY A 1 100 ? 22.272 17.968 -13.863 1.00 47.62 100 GLY A CA 1
ATOM 763 C C . GLY A 1 100 ? 21.357 18.917 -14.624 1.00 47.62 100 GLY A C 1
ATOM 764 O O . GLY A 1 100 ? 20.552 18.448 -15.457 1.00 47.62 100 GLY A O 1
#

Solvent-accessible surface area (backbone atoms only — not comparable to full-atom values): 6652 Å² total; per-residue (Å²): 106,71,44,74,52,57,37,95,82,65,61,32,29,34,39,24,65,55,68,68,81,42,76,48,75,40,65,48,71,63,39,19,66,71,67,76,40,82,43,38,87,47,76,40,54,64,73,88,53,49,40,77,78,38,64,78,84,69,86,80,84,65,96,62,87,30,60,92,25,63,69,78,70,52,92,84,66,82,77,75,93,64,94,61,91,80,67,72,84,54,98,79,72,75,85,72,80,84,84,122

InterPro domains:
  IPR006913 CENP-V/GFA domain [PF04828] (2-66)
  IPR006913 CENP-V/GFA domain [PS51891] (3-100)
  IPR011057 Mss4-like superfamily [SSF51316] (1-90)

Organism: NCBI:txid3151616

Foldseek 3Di:
DKDKDADPVNQWIKIFPDDFPDWDWAQDPVQCVQVVDRTDTDTADAPVRIDIPHHDADDDDDPPCCVVVVNVRNGDDHDDPD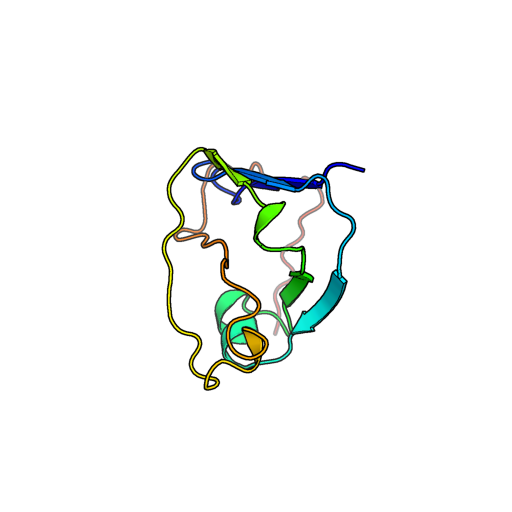PDPPPDPDPPDDDDDPPD

pLDDT: mean 70.69, std 19.65, range [30.72, 96.31]

Sequence (100 aa):
MTLHGSCMCGATAFTSPSEPILTALCHCVDCQKWTGSAFTSNVVVPRDTFKVTKGTPKFFDIADNGEASLRNKVDIEFFVKDRVSYLAAVDVAKQEPRFG

Radius of gyration: 15.3 Å; Cα contacts (8 Å, |Δi|>4): 132; chains: 1; bounding box: 36×38×33 Å